Protein AF-A0A7C6RRV9-F1 (afdb_monomer_lite)

Secondary structure (DSSP, 8-state):
-PPPEETTEE-SHHHHHHHHHHHHHTTTTT--S-HHHHHHHHHHHH---TTHHHHHHHHHHHPPTT--HHHHHHHHHTS--GGGGSHHHHHHHTT-

Sequence (96 aa):
MTKKLWNNKELNEENLVDMIKECIKNNWRNSNLFRETEIACEIIACESYEGRDEDVEYILEKLDDGATLVDVENAISNGEWYFMETETWKKNIIKG

pLDDT: mean 88.39, std 9.64, range [43.53, 96.88]

Foldseek 3Di:
DDFADEPNHGDDLVVLLVVLVVCVVVVVVVPPADPLLNLLSCCLNPHDFPCSVVQRVQLSVQAGRHGDSVSSRVSVVPDDGRSCVDPSNCVVVVVD

Structure (mmCIF, N/CA/C/O backbone):
data_AF-A0A7C6RRV9-F1
#
_entry.id   AF-A0A7C6RRV9-F1
#
loop_
_atom_site.group_PDB
_atom_site.id
_atom_site.type_symbol
_atom_site.label_atom_id
_atom_site.label_alt_id
_atom_site.label_comp_id
_atom_site.label_asym_id
_atom_site.label_entity_id
_atom_site.label_seq_id
_atom_site.pdbx_PDB_ins_code
_atom_site.Cartn_x
_atom_site.Cartn_y
_atom_site.Cartn_z
_atom_site.occupancy
_atom_site.B_iso_or_equiv
_atom_site.auth_seq_id
_atom_site.auth_comp_id
_atom_site.auth_asym_id
_atom_site.auth_atom_id
_atom_site.pdbx_PDB_model_num
ATOM 1 N N . MET A 1 1 ? -24.456 2.842 4.409 1.00 53.41 1 MET A N 1
ATOM 2 C CA . MET A 1 1 ? -23.143 2.183 4.277 1.00 53.41 1 MET A CA 1
ATOM 3 C C . MET A 1 1 ? -22.466 2.252 5.628 1.00 53.41 1 MET A C 1
ATOM 5 O O . MET A 1 1 ? -22.461 3.324 6.224 1.00 53.41 1 MET A O 1
ATOM 9 N N . THR A 1 2 ? -22.000 1.122 6.149 1.00 64.31 2 THR A N 1
ATOM 10 C CA . THR A 1 2 ? -21.206 1.081 7.383 1.00 64.31 2 THR A CA 1
ATOM 11 C C . THR A 1 2 ? -19.824 1.642 7.067 1.00 64.31 2 THR A C 1
ATOM 13 O O . THR A 1 2 ? -19.251 1.285 6.040 1.00 64.31 2 THR A O 1
ATOM 16 N N . LYS A 1 3 ? -19.315 2.558 7.895 1.00 73.44 3 LYS A N 1
ATOM 17 C CA . LYS A 1 3 ? -17.957 3.088 7.735 1.00 73.44 3 LYS A CA 1
ATOM 18 C C . LYS A 1 3 ? -16.964 1.974 8.055 1.00 73.44 3 LYS A C 1
ATOM 20 O O . LYS A 1 3 ? -17.067 1.396 9.133 1.00 73.44 3 LYS A O 1
ATOM 25 N N . LYS A 1 4 ? -16.045 1.679 7.134 1.00 80.56 4 LYS A N 1
ATOM 26 C CA . LYS A 1 4 ? -14.927 0.761 7.384 1.00 80.56 4 LYS A CA 1
ATOM 27 C C . LYS A 1 4 ? -13.952 1.465 8.323 1.00 80.56 4 LYS A C 1
ATOM 29 O O . LYS A 1 4 ? -13.669 2.646 8.117 1.00 80.56 4 LYS A O 1
ATOM 34 N N . LEU A 1 5 ? -13.479 0.791 9.361 1.00 78.88 5 LEU A N 1
ATOM 35 C CA . LEU A 1 5 ? -12.533 1.340 10.319 1.00 78.88 5 LEU A CA 1
ATOM 36 C C . LEU A 1 5 ? -11.201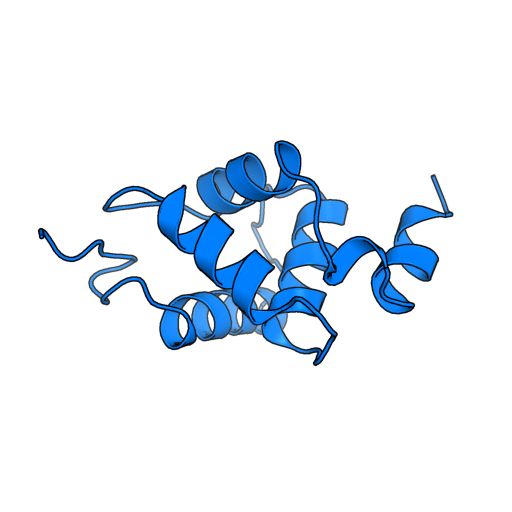 0.599 10.253 1.00 78.88 5 LEU A C 1
ATOM 38 O O . LEU A 1 5 ? -11.138 -0.620 10.118 1.00 78.88 5 LEU A O 1
ATOM 42 N N . TRP A 1 6 ? -10.131 1.356 10.447 1.00 72.88 6 TRP A N 1
ATOM 43 C CA . TRP A 1 6 ? -8.796 0.858 10.719 1.00 72.88 6 TRP A CA 1
ATOM 44 C C . TRP A 1 6 ? -8.270 1.503 11.996 1.00 72.88 6 TRP A C 1
ATOM 46 O O . TRP A 1 6 ? -8.212 2.727 12.098 1.00 72.88 6 TRP A O 1
ATOM 56 N N . ASN A 1 7 ? -7.864 0.699 12.983 1.00 73.50 7 ASN A N 1
ATOM 57 C CA . ASN A 1 7 ? -7.335 1.194 14.263 1.00 73.50 7 ASN A CA 1
ATOM 58 C C . ASN A 1 7 ? -8.206 2.311 14.894 1.00 73.50 7 ASN A C 1
ATOM 60 O O . ASN A 1 7 ? -7.705 3.327 15.376 1.00 73.50 7 ASN A O 1
ATOM 64 N N . ASN A 1 8 ? -9.532 2.130 14.859 1.00 77.75 8 ASN A N 1
ATOM 65 C CA . ASN A 1 8 ? -10.551 3.086 15.322 1.00 77.75 8 ASN A CA 1
ATOM 66 C C . ASN A 1 8 ? -10.672 4.402 14.521 1.00 77.75 8 ASN A C 1
ATOM 68 O O . ASN A 1 8 ? -11.387 5.306 14.955 1.00 77.75 8 ASN A O 1
ATOM 72 N N . LYS A 1 9 ? -10.019 4.524 13.361 1.00 82.50 9 LYS A N 1
ATOM 73 C CA . LYS A 1 9 ? -10.189 5.635 12.412 1.00 82.50 9 LYS A CA 1
ATOM 74 C C . LYS A 1 9 ? -10.948 5.175 11.171 1.00 82.50 9 LYS A C 1
ATOM 76 O O . LYS A 1 9 ? -10.889 4.008 10.817 1.00 82.50 9 LYS A O 1
ATOM 81 N N . GLU A 1 10 ? -11.654 6.084 10.508 1.00 87.12 10 GLU A N 1
ATOM 82 C CA . GLU A 1 10 ? -12.352 5.790 9.250 1.00 87.12 10 GLU A CA 1
ATOM 83 C C . GLU A 1 10 ? -11.356 5.459 8.138 1.00 87.12 10 GLU A C 1
ATOM 85 O O . GLU A 1 10 ? -10.455 6.242 7.859 1.00 87.12 10 GLU A O 1
ATOM 90 N N . LEU A 1 11 ? -11.507 4.306 7.499 1.00 86.62 11 LEU A N 1
ATOM 91 C CA . LEU A 1 11 ? -10.657 3.904 6.393 1.00 86.62 11 LEU A CA 1
ATOM 92 C C . LEU A 1 11 ? -11.024 4.728 5.154 1.00 86.62 11 LEU A C 1
ATOM 94 O O . LEU A 1 11 ? -12.100 4.579 4.578 1.00 86.62 11 LEU A O 1
ATOM 98 N N . ASN A 1 12 ? -10.118 5.622 4.783 1.00 89.94 12 ASN A N 1
ATOM 99 C CA . ASN A 1 12 ? -10.181 6.489 3.615 1.00 89.94 12 ASN A CA 1
ATOM 100 C C . ASN A 1 12 ? -8.754 6.687 3.077 1.00 89.94 12 ASN A C 1
ATOM 102 O O . ASN A 1 12 ? -7.798 6.192 3.677 1.00 89.94 12 ASN A O 1
ATOM 106 N N . GLU A 1 13 ? -8.608 7.407 1.965 1.00 90.69 13 GLU A N 1
ATOM 107 C CA . GLU A 1 13 ? -7.295 7.664 1.363 1.00 90.69 13 GLU A CA 1
ATOM 108 C C . GLU A 1 13 ? -6.307 8.295 2.353 1.00 90.69 13 GLU A C 1
ATOM 110 O O . GLU A 1 13 ? -5.195 7.796 2.502 1.00 90.69 13 GLU A O 1
ATOM 115 N N . GLU A 1 14 ? -6.705 9.369 3.045 1.00 91.00 14 GLU A N 1
ATOM 116 C CA . GLU A 1 14 ? -5.829 10.092 3.975 1.00 91.00 14 GLU A CA 1
ATOM 117 C C . GLU A 1 14 ? -5.283 9.155 5.058 1.00 91.00 14 GLU A C 1
ATOM 119 O O . GLU A 1 14 ? -4.074 9.093 5.278 1.00 91.00 14 GLU A O 1
ATOM 124 N N . ASN A 1 15 ? -6.157 8.357 5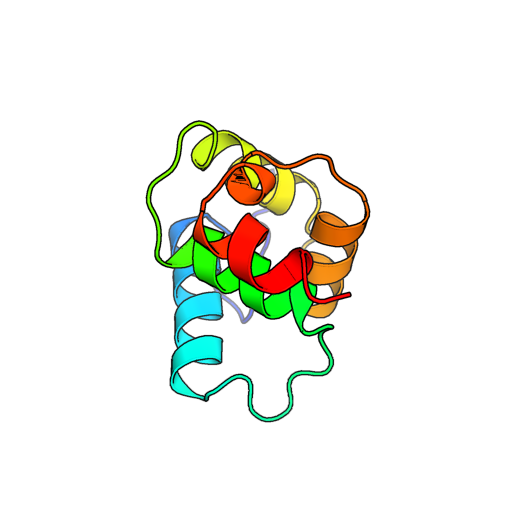.676 1.00 88.81 15 ASN A N 1
ATOM 125 C CA . ASN A 1 15 ? -5.759 7.413 6.712 1.00 88.81 15 ASN A CA 1
ATOM 126 C C . ASN A 1 15 ? -4.927 6.250 6.156 1.00 88.81 15 ASN A C 1
ATOM 128 O O . ASN A 1 15 ? -3.962 5.860 6.810 1.00 88.81 15 ASN A O 1
ATOM 132 N N . LEU A 1 16 ? -5.235 5.726 4.962 1.00 90.00 16 LEU A N 1
ATOM 133 C CA . LEU A 1 16 ? -4.415 4.701 4.303 1.00 90.00 16 LEU A CA 1
ATOM 134 C C . LEU A 1 16 ? -2.989 5.219 4.059 1.00 90.00 16 LEU A C 1
ATOM 136 O O . LEU A 1 16 ? -2.010 4.557 4.408 1.00 90.00 16 LEU A O 1
ATOM 140 N N . VAL A 1 17 ? -2.869 6.428 3.507 1.00 91.88 17 VAL A N 1
ATOM 141 C CA . VAL A 1 17 ? -1.584 7.081 3.234 1.00 91.88 17 VAL A CA 1
ATOM 142 C C . VAL A 1 17 ? -0.821 7.361 4.528 1.00 91.88 17 VAL A C 1
ATOM 144 O O . VAL A 1 17 ? 0.380 7.092 4.599 1.00 91.88 17 VAL A O 1
ATOM 147 N N . ASP A 1 18 ? -1.485 7.880 5.559 1.00 91.00 18 ASP A N 1
ATOM 148 C CA . ASP A 1 18 ? -0.857 8.165 6.850 1.00 91.00 18 ASP A CA 1
ATOM 149 C C . ASP A 1 18 ? -0.329 6.896 7.521 1.00 91.00 18 ASP A C 1
ATOM 151 O O . ASP A 1 18 ? 0.805 6.888 8.003 1.00 91.00 18 ASP A O 1
ATOM 155 N N . MET A 1 19 ? -1.095 5.805 7.486 1.00 87.44 19 MET A N 1
ATOM 156 C CA . MET A 1 19 ? -0.661 4.505 7.998 1.00 87.44 19 MET A CA 1
ATOM 157 C C . MET A 1 19 ? 0.592 4.003 7.287 1.00 87.44 19 MET A C 1
ATOM 159 O O . MET A 1 19 ? 1.563 3.619 7.941 1.00 87.44 19 MET A O 1
ATOM 163 N N . ILE A 1 20 ? 0.601 4.041 5.952 1.00 91.44 20 ILE A N 1
ATOM 164 C CA . ILE A 1 20 ? 1.774 3.644 5.170 1.00 91.44 20 ILE A CA 1
ATOM 165 C C . ILE A 1 20 ? 2.972 4.530 5.541 1.00 91.44 20 ILE A C 1
ATOM 167 O O . ILE A 1 20 ? 4.069 4.026 5.781 1.00 91.44 20 ILE A O 1
ATOM 171 N N . LYS A 1 21 ? 2.777 5.846 5.683 1.00 92.38 21 LYS A N 1
ATOM 172 C CA . LYS A 1 21 ? 3.836 6.771 6.119 1.00 92.38 21 LYS A CA 1
ATOM 173 C C . LYS A 1 21 ? 4.356 6.459 7.523 1.00 92.38 21 LYS A C 1
ATOM 175 O O . LYS A 1 21 ? 5.550 6.636 7.770 1.00 92.38 21 LYS A O 1
ATOM 180 N N . GLU A 1 22 ? 3.516 6.005 8.450 1.00 90.94 22 GLU A N 1
ATOM 181 C CA . GLU A 1 22 ? 3.961 5.530 9.766 1.00 90.94 22 GLU A CA 1
ATOM 182 C C . GLU A 1 22 ? 4.809 4.254 9.661 1.00 90.94 22 GLU A C 1
ATOM 184 O O . GLU A 1 22 ? 5.839 4.152 10.337 1.00 90.94 22 GLU A O 1
ATOM 189 N N . CYS A 1 23 ? 4.444 3.315 8.783 1.00 91.25 23 CYS A N 1
ATOM 190 C CA . CYS A 1 23 ? 5.250 2.126 8.494 1.00 91.25 23 CYS A CA 1
ATOM 191 C C . CYS A 1 23 ? 6.621 2.501 7.912 1.00 91.25 23 CYS A C 1
ATOM 193 O O . CYS A 1 23 ? 7.645 2.036 8.418 1.00 91.25 23 CYS A O 1
ATOM 195 N N . ILE A 1 24 ? 6.657 3.418 6.939 1.00 91.94 24 ILE A N 1
ATOM 196 C CA . ILE A 1 24 ? 7.893 3.935 6.327 1.00 91.94 24 ILE A CA 1
ATOM 197 C C . ILE A 1 24 ? 8.787 4.611 7.372 1.00 91.94 24 ILE A C 1
ATOM 199 O O . ILE A 1 24 ? 9.981 4.325 7.443 1.00 91.94 24 ILE A O 1
ATOM 203 N N . LYS A 1 25 ? 8.229 5.474 8.234 1.00 93.19 25 LYS A N 1
ATOM 204 C CA . LYS A 1 25 ? 8.986 6.143 9.314 1.00 93.19 25 LYS A CA 1
ATOM 205 C C . LYS A 1 25 ? 9.629 5.152 10.281 1.00 93.19 25 LYS A C 1
ATOM 207 O O . LYS A 1 25 ? 10.708 5.420 10.804 1.00 93.19 25 LYS A O 1
ATOM 212 N N . ASN A 1 26 ? 8.976 4.015 10.511 1.00 92.44 26 ASN A N 1
ATOM 213 C CA . ASN A 1 26 ? 9.505 2.926 11.327 1.00 92.44 26 ASN A CA 1
ATOM 214 C C . ASN A 1 26 ? 10.358 1.932 10.523 1.00 92.44 26 ASN A C 1
ATOM 216 O O . ASN A 1 26 ? 10.724 0.887 11.059 1.00 92.44 26 ASN A O 1
ATOM 220 N N . ASN A 1 27 ? 10.687 2.248 9.267 1.00 89.62 27 ASN A N 1
ATOM 221 C CA . ASN A 1 27 ? 11.457 1.412 8.350 1.00 89.62 27 ASN A CA 1
ATOM 222 C C . ASN A 1 27 ? 10.890 -0.012 8.243 1.00 89.62 27 ASN A C 1
ATOM 224 O O . ASN A 1 27 ? 11.638 -0.986 8.341 1.00 89.62 27 ASN A O 1
ATOM 228 N N . TRP A 1 28 ? 9.558 -0.111 8.167 1.00 91.31 28 TRP A N 1
ATOM 229 C CA . TRP A 1 28 ? 8.810 -1.368 8.108 1.00 91.31 28 TRP A CA 1
ATOM 230 C C . TRP A 1 28 ? 9.183 -2.362 9.221 1.00 91.31 28 TRP A C 1
ATOM 232 O O . TRP A 1 28 ? 9.091 -3.578 9.075 1.00 91.31 28 TRP A O 1
ATOM 242 N N . ARG A 1 29 ? 9.622 -1.866 10.384 1.00 85.94 29 ARG A N 1
ATOM 243 C CA . ARG A 1 29 ? 10.045 -2.725 11.490 1.00 85.94 29 ARG A CA 1
ATOM 244 C C . ARG A 1 29 ? 8.876 -3.585 11.977 1.00 85.94 29 ARG A C 1
ATOM 246 O O . ARG A 1 29 ? 7.855 -3.057 12.407 1.00 85.94 29 ARG A O 1
ATOM 253 N N . ASN A 1 30 ? 9.081 -4.903 11.985 1.00 79.88 30 ASN A N 1
ATOM 254 C CA . ASN A 1 30 ? 8.063 -5.926 12.274 1.00 79.88 30 ASN A CA 1
ATOM 255 C C . ASN A 1 30 ? 6.953 -6.045 11.209 1.00 79.88 30 ASN A C 1
ATOM 257 O O . ASN A 1 30 ? 5.911 -6.637 11.486 1.00 79.88 30 ASN A O 1
ATOM 261 N N . SER A 1 31 ? 7.170 -5.497 10.012 1.00 81.69 31 SER A N 1
ATOM 262 C CA . SER A 1 31 ? 6.394 -5.843 8.824 1.00 81.69 31 SER A CA 1
ATOM 263 C C . SER A 1 31 ? 6.660 -7.302 8.460 1.00 81.69 31 SER A C 1
ATOM 265 O O . SER A 1 31 ? 7.808 -7.745 8.459 1.00 81.69 31 SER A O 1
ATOM 267 N N . ASN A 1 32 ? 5.593 -8.038 8.162 1.00 85.88 32 ASN A N 1
ATOM 268 C CA . ASN A 1 32 ? 5.672 -9.362 7.544 1.00 85.88 32 ASN A CA 1
ATOM 269 C C . ASN A 1 32 ? 5.332 -9.299 6.048 1.00 85.88 32 ASN A C 1
ATOM 271 O O . ASN A 1 32 ? 5.090 -10.343 5.451 1.00 85.88 32 ASN A O 1
ATOM 275 N N . LEU A 1 33 ? 5.258 -8.092 5.475 1.00 90.44 33 LEU A N 1
ATOM 276 C CA . LEU A 1 33 ? 4.941 -7.907 4.067 1.00 90.44 33 LEU A CA 1
ATOM 277 C C . LEU A 1 33 ? 6.128 -8.307 3.189 1.00 90.44 33 LEU A C 1
ATOM 279 O O . LEU A 1 33 ? 7.291 -8.201 3.593 1.00 90.44 33 LEU A O 1
ATOM 283 N N . PHE A 1 34 ? 5.835 -8.724 1.965 1.00 91.81 34 PHE A N 1
ATOM 284 C CA . PHE A 1 34 ? 6.831 -8.853 0.916 1.00 91.81 34 PHE A CA 1
ATOM 285 C C . PHE A 1 34 ? 7.433 -7.492 0.584 1.00 91.81 34 PHE A C 1
ATOM 287 O O . PHE A 1 34 ? 6.778 -6.447 0.655 1.00 91.81 34 PHE A O 1
ATOM 294 N N . ARG A 1 35 ? 8.705 -7.503 0.177 1.00 91.38 35 ARG A N 1
ATOM 295 C CA . ARG A 1 35 ? 9.428 -6.269 -0.131 1.00 91.38 35 ARG A CA 1
ATOM 296 C C . ARG A 1 35 ? 8.760 -5.508 -1.277 1.00 91.38 35 ARG A C 1
ATOM 298 O O . ARG A 1 35 ? 8.712 -4.282 -1.246 1.00 91.38 35 ARG A O 1
ATOM 305 N N . GLU A 1 36 ? 8.228 -6.225 -2.259 1.00 92.31 36 GLU A N 1
ATOM 306 C CA . GLU A 1 36 ? 7.443 -5.676 -3.361 1.00 92.31 36 GLU A CA 1
ATOM 307 C C . GLU A 1 36 ? 6.210 -4.919 -2.857 1.00 92.31 36 GLU A C 1
ATOM 309 O O . GLU A 1 36 ? 5.950 -3.809 -3.313 1.00 92.31 36 GLU A O 1
ATOM 314 N N . THR A 1 37 ? 5.500 -5.458 -1.865 1.00 93.50 37 THR A N 1
ATOM 315 C CA . THR A 1 37 ? 4.347 -4.793 -1.249 1.00 93.50 37 THR A CA 1
ATOM 316 C C . THR A 1 37 ? 4.751 -3.507 -0.536 1.00 93.50 37 THR A C 1
ATOM 318 O O . THR A 1 37 ? 4.075 -2.488 -0.673 1.00 93.50 37 THR A O 1
ATOM 321 N N . GLU A 1 38 ? 5.866 -3.521 0.199 1.00 94.31 38 GLU A N 1
ATOM 322 C CA . GLU A 1 38 ? 6.397 -2.318 0.853 1.00 94.31 38 GLU A CA 1
ATOM 323 C C . GLU A 1 38 ? 6.713 -1.224 -0.172 1.00 94.31 38 GLU A C 1
ATOM 325 O O . GLU A 1 38 ? 6.333 -0.070 0.018 1.00 94.31 38 GLU A O 1
ATOM 330 N N . ILE A 1 39 ? 7.345 -1.594 -1.291 1.00 94.75 39 ILE A N 1
ATOM 331 C CA . ILE A 1 39 ? 7.653 -0.674 -2.393 1.00 94.75 39 ILE A CA 1
ATOM 332 C C . ILE A 1 39 ? 6.368 -0.134 -3.031 1.00 94.75 39 ILE A C 1
ATOM 334 O O . ILE A 1 39 ? 6.270 1.070 -3.261 1.00 94.75 39 ILE A O 1
ATOM 338 N N . ALA A 1 40 ? 5.376 -0.988 -3.299 1.00 95.31 40 ALA A N 1
ATOM 339 C CA . ALA A 1 40 ? 4.084 -0.556 -3.833 1.00 95.31 40 ALA A CA 1
ATOM 340 C C . ALA A 1 40 ? 3.423 0.473 -2.904 1.00 95.31 40 ALA A C 1
ATOM 342 O O . ALA A 1 40 ? 3.030 1.552 -3.344 1.00 95.31 40 ALA A O 1
ATOM 343 N N . CYS A 1 41 ? 3.382 0.185 -1.600 1.00 94.88 41 CYS A N 1
ATOM 344 C CA . CYS A 1 41 ? 2.843 1.097 -0.596 1.00 94.88 41 CYS A CA 1
ATOM 345 C C . CYS A 1 41 ? 3.615 2.425 -0.563 1.00 94.88 41 CYS A C 1
ATOM 347 O O . CYS A 1 41 ? 3.002 3.492 -0.532 1.00 94.88 41 CYS A O 1
ATOM 349 N N . GL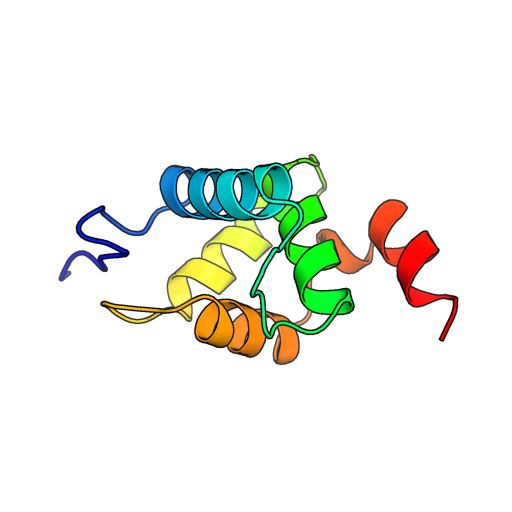U A 1 42 ? 4.950 2.380 -0.604 1.00 95.38 42 GLU A N 1
ATOM 350 C CA . GLU A 1 42 ? 5.801 3.572 -0.668 1.00 95.38 42 GLU A CA 1
ATOM 351 C C . GLU A 1 42 ? 5.451 4.461 -1.866 1.00 95.38 42 GLU A C 1
ATOM 353 O O . GLU A 1 42 ? 5.280 5.669 -1.687 1.00 95.38 42 GLU A O 1
ATOM 358 N N . ILE A 1 43 ? 5.268 3.875 -3.052 1.00 96.69 43 ILE A N 1
ATOM 359 C CA . ILE A 1 43 ? 4.884 4.604 -4.268 1.00 96.69 43 ILE A CA 1
ATOM 360 C C . ILE A 1 43 ? 3.487 5.214 -4.108 1.00 96.69 43 ILE A C 1
ATOM 362 O O . ILE A 1 43 ? 3.321 6.417 -4.303 1.00 96.69 43 ILE A O 1
ATOM 366 N N . ILE A 1 44 ? 2.495 4.427 -3.677 1.00 94.94 44 ILE A N 1
ATOM 367 C CA . ILE A 1 44 ? 1.109 4.883 -3.461 1.00 94.94 44 ILE A CA 1
ATOM 368 C C . ILE A 1 44 ? 1.051 6.075 -2.488 1.00 94.94 44 ILE A C 1
ATOM 370 O O . ILE A 1 44 ? 0.309 7.039 -2.707 1.00 94.94 44 ILE A O 1
ATOM 374 N N . ALA A 1 45 ? 1.836 6.024 -1.410 1.00 94.75 45 ALA A N 1
ATOM 375 C CA . ALA A 1 45 ? 1.782 7.010 -0.337 1.00 94.75 45 ALA A CA 1
ATOM 376 C C . ALA A 1 45 ? 2.654 8.255 -0.565 1.00 94.75 45 ALA A C 1
ATOM 378 O O . ALA A 1 45 ? 2.373 9.304 0.031 1.00 94.75 45 ALA A O 1
ATOM 379 N N . CYS A 1 46 ? 3.726 8.149 -1.357 1.00 94.19 46 CYS A N 1
ATOM 380 C CA . CYS A 1 46 ? 4.743 9.200 -1.473 1.00 94.19 46 CYS A CA 1
ATOM 381 C C . CYS A 1 46 ? 4.899 9.786 -2.877 1.00 94.19 46 CYS A C 1
ATOM 383 O O . CYS A 1 46 ? 5.451 10.881 -2.996 1.00 94.19 46 CYS A O 1
ATOM 385 N N . GLU A 1 47 ? 4.444 9.101 -3.923 1.00 94.88 47 GLU A N 1
ATOM 386 C CA . GLU A 1 47 ? 4.599 9.552 -5.303 1.00 94.88 47 GLU A CA 1
ATOM 387 C C . GLU A 1 47 ? 3.272 10.023 -5.900 1.00 94.88 47 GLU A C 1
ATOM 389 O O . GLU A 1 47 ? 2.182 9.649 -5.470 1.00 94.88 47 GLU A O 1
ATOM 394 N N . SER A 1 48 ? 3.376 10.872 -6.918 1.00 94.19 48 SER A N 1
ATOM 395 C CA . SER A 1 48 ? 2.259 11.220 -7.792 1.00 94.19 48 SER A CA 1
ATOM 396 C C . SER A 1 48 ? 2.477 10.533 -9.133 1.00 94.19 48 SER A C 1
ATOM 398 O O . SER A 1 48 ? 3.542 10.683 -9.731 1.00 94.19 48 SER A O 1
ATOM 400 N N . TYR A 1 49 ? 1.477 9.796 -9.602 1.00 96.06 49 TYR A N 1
ATOM 401 C CA . TYR A 1 49 ? 1.502 9.079 -10.872 1.00 96.06 49 TYR A CA 1
ATOM 402 C C . TYR A 1 49 ? 0.095 9.042 -11.479 1.00 96.06 49 TYR A C 1
ATOM 404 O O . TYR A 1 49 ? -0.902 9.221 -10.777 1.00 96.06 49 TYR A O 1
ATOM 412 N N . GLU A 1 50 ? 0.024 8.873 -12.798 1.00 96.56 50 GLU A N 1
ATOM 413 C CA . GLU A 1 50 ? -1.242 8.690 -13.512 1.00 96.56 50 GLU A CA 1
ATOM 414 C C . GLU A 1 50 ? -1.888 7.378 -13.060 1.00 96.56 50 GLU A C 1
ATOM 416 O O . GLU A 1 50 ? -1.208 6.357 -13.070 1.00 96.56 50 GLU A O 1
ATOM 421 N N . GLY A 1 51 ? -3.159 7.408 -12.648 1.00 95.94 51 GLY A N 1
ATOM 422 C CA . GLY A 1 51 ? -3.868 6.222 -12.157 1.00 95.94 51 GLY A CA 1
ATOM 423 C C . GLY A 1 51 ? -3.796 5.984 -10.640 1.00 95.94 51 GLY A C 1
ATOM 424 O O . GLY A 1 51 ? -4.257 4.958 -10.146 1.00 95.94 51 GLY A O 1
ATOM 425 N N . ARG A 1 52 ? -3.179 6.901 -9.878 1.00 95.62 52 ARG A N 1
ATOM 426 C CA . ARG A 1 52 ? -3.032 6.758 -8.419 1.00 95.62 52 ARG A CA 1
ATOM 427 C C . ARG A 1 52 ? -4.368 6.705 -7.687 1.00 95.62 52 ARG A C 1
ATOM 429 O O . ARG A 1 52 ? -4.509 5.926 -6.747 1.00 95.62 52 ARG A O 1
ATOM 436 N N . ASP A 1 53 ? -5.303 7.569 -8.061 1.00 95.38 53 ASP A N 1
ATOM 437 C CA . ASP A 1 53 ? -6.585 7.661 -7.363 1.00 95.38 53 ASP A CA 1
ATOM 438 C C . ASP A 1 53 ? -7.399 6.379 -7.603 1.00 95.38 53 ASP A C 1
ATOM 440 O O . ASP A 1 53 ? -8.016 5.864 -6.673 1.00 95.38 53 ASP A O 1
ATOM 444 N N . GLU A 1 54 ? -7.294 5.797 -8.801 1.00 95.56 54 GLU A N 1
ATOM 445 C CA . GLU A 1 54 ? -7.857 4.497 -9.165 1.00 95.56 54 GLU A CA 1
ATOM 446 C C . GLU A 1 54 ? -7.228 3.341 -8.370 1.00 95.56 54 GLU A C 1
ATOM 448 O O . GLU A 1 54 ? -7.955 2.505 -7.827 1.00 95.56 54 GLU A O 1
ATOM 453 N N . ASP A 1 55 ? -5.894 3.304 -8.242 1.00 96.06 55 ASP A N 1
ATOM 454 C CA . ASP A 1 55 ? -5.192 2.307 -7.417 1.00 96.06 55 ASP A CA 1
ATOM 455 C C . ASP A 1 55 ? -5.658 2.392 -5.946 1.00 96.06 55 ASP A C 1
ATOM 457 O O . ASP A 1 55 ? -5.963 1.376 -5.312 1.00 96.06 55 ASP A O 1
ATOM 461 N N . VAL A 1 56 ? -5.755 3.607 -5.394 1.00 94.12 56 VAL A N 1
ATOM 462 C CA . VAL A 1 56 ? -6.219 3.845 -4.017 1.00 94.12 56 VAL A CA 1
ATOM 463 C C . VAL A 1 56 ? -7.679 3.435 -3.840 1.00 94.12 56 VAL A C 1
ATOM 465 O O . VAL A 1 56 ? -8.000 2.748 -2.866 1.00 94.12 56 VAL A O 1
ATOM 468 N N . GLU A 1 57 ? -8.564 3.838 -4.753 1.00 93.38 57 GLU A N 1
ATOM 469 C CA . GLU A 1 57 ? -9.986 3.494 -4.709 1.00 93.38 57 GLU A CA 1
ATOM 470 C C . GLU A 1 57 ? -10.168 1.976 -4.716 1.00 93.38 57 GLU A C 1
ATOM 472 O O . GLU A 1 57 ? -10.838 1.436 -3.833 1.00 93.38 57 GLU A O 1
ATOM 477 N N . TYR A 1 58 ? -9.482 1.272 -5.619 1.00 93.06 58 TYR A N 1
ATOM 478 C CA . TYR A 1 58 ? -9.557 -0.183 -5.700 1.00 93.06 58 TYR A CA 1
ATOM 479 C C . TYR A 1 58 ? -9.068 -0.862 -4.413 1.00 93.06 58 TYR A C 1
ATOM 481 O O . TYR A 1 58 ? -9.707 -1.799 -3.926 1.00 93.06 58 TYR A O 1
ATOM 489 N N . ILE A 1 59 ? -7.974 -0.386 -3.803 1.00 92.50 59 ILE A N 1
ATOM 490 C CA . ILE A 1 59 ? -7.518 -0.899 -2.500 1.00 92.50 59 ILE A CA 1
ATOM 491 C C . ILE A 1 59 ? -8.618 -0.709 -1.451 1.00 92.50 59 ILE A C 1
ATOM 493 O O . ILE A 1 59 ? -9.009 -1.669 -0.788 1.00 92.50 59 ILE A O 1
ATOM 497 N N . LEU A 1 60 ? -9.166 0.499 -1.315 1.00 91.38 60 LEU A N 1
ATOM 498 C CA . LEU A 1 60 ? -10.205 0.802 -0.325 1.00 91.38 60 LEU A CA 1
ATOM 499 C C . LEU A 1 60 ? -11.490 -0.016 -0.539 1.00 91.38 60 LEU A C 1
ATOM 501 O O . LEU A 1 60 ? -12.159 -0.390 0.433 1.00 91.38 60 LEU A O 1
ATOM 505 N N . GLU A 1 61 ? -11.841 -0.328 -1.786 1.00 90.75 61 GLU A N 1
ATOM 506 C CA . GLU A 1 61 ? -12.960 -1.212 -2.107 1.00 90.75 61 GLU A CA 1
ATOM 507 C C . GLU A 1 61 ? -12.729 -2.639 -1.600 1.00 90.75 61 GLU A C 1
ATOM 509 O O . GLU A 1 61 ? -13.654 -3.233 -1.037 1.00 90.75 61 GLU A O 1
ATOM 514 N N . LYS A 1 62 ? -11.505 -3.165 -1.740 1.00 90.19 62 LYS A N 1
ATOM 515 C CA . LYS A 1 62 ? -11.135 -4.538 -1.354 1.00 90.19 62 LYS A CA 1
ATOM 516 C C . LYS A 1 62 ? -10.962 -4.758 0.143 1.00 90.19 62 LYS A C 1
ATOM 518 O O . LYS A 1 62 ? -11.080 -5.895 0.586 1.00 90.19 62 LYS A O 1
ATOM 523 N N . LEU A 1 63 ? -10.671 -3.713 0.910 1.00 89.44 63 LEU A N 1
ATOM 524 C CA . LEU A 1 63 ? -10.469 -3.835 2.353 1.00 89.44 63 LEU A CA 1
ATOM 525 C C . LEU A 1 63 ? -11.805 -3.942 3.092 1.00 89.44 63 LEU A C 1
ATOM 527 O O . LEU A 1 63 ? -12.736 -3.202 2.792 1.00 89.44 63 LEU A O 1
ATOM 531 N N . ASP A 1 64 ? -11.897 -4.815 4.088 1.00 85.94 64 ASP A N 1
ATOM 532 C CA . ASP A 1 64 ? -13.061 -4.913 4.975 1.00 85.94 64 ASP A CA 1
ATOM 533 C C . ASP A 1 64 ? -12.885 -4.076 6.257 1.00 85.94 64 ASP A C 1
ATOM 535 O O . ASP A 1 64 ? -11.834 -3.483 6.514 1.00 85.94 64 ASP A O 1
ATOM 539 N N . ASP A 1 65 ? -13.942 -3.989 7.070 1.00 83.12 65 ASP A N 1
ATOM 540 C CA . ASP A 1 65 ? -13.857 -3.370 8.396 1.00 83.12 65 ASP A CA 1
ATOM 541 C C . ASP A 1 65 ? -12.877 -4.145 9.293 1.00 83.12 65 ASP A C 1
ATOM 543 O O . ASP A 1 65 ? -12.953 -5.370 9.395 1.00 83.12 65 ASP A O 1
ATOM 547 N N . GLY A 1 66 ? -11.950 -3.437 9.943 1.00 80.00 66 GLY A N 1
ATOM 548 C CA . GLY A 1 66 ? -10.884 -4.060 10.728 1.00 80.00 66 GLY A CA 1
ATOM 549 C C . GLY A 1 66 ? -9.743 -4.657 9.899 1.00 80.00 66 GLY A C 1
ATOM 550 O O . GLY A 1 66 ? -9.017 -5.502 10.423 1.00 80.00 66 GLY A O 1
ATOM 551 N N . ALA A 1 67 ? -9.578 -4.232 8.641 1.00 84.12 67 ALA A N 1
ATOM 552 C CA . ALA A 1 67 ? -8.471 -4.646 7.784 1.00 84.12 67 ALA A CA 1
ATOM 553 C C . ALA A 1 67 ? -7.087 -4.477 8.447 1.00 84.12 67 ALA A C 1
ATOM 555 O O . ALA A 1 67 ? -6.887 -3.687 9.373 1.00 84.12 67 ALA A O 1
ATOM 556 N N . THR A 1 68 ? -6.120 -5.237 7.941 1.00 85.19 68 THR A N 1
ATOM 557 C CA . THR A 1 68 ? -4.717 -5.276 8.364 1.00 85.19 68 THR A CA 1
ATOM 558 C C . THR A 1 68 ? -3.776 -5.024 7.184 1.00 85.19 68 THR A C 1
ATOM 560 O O . THR A 1 68 ? -4.195 -4.978 6.029 1.00 85.19 68 THR A O 1
ATOM 563 N N . LEU A 1 69 ? -2.471 -4.847 7.445 1.00 85.19 69 LEU A N 1
ATOM 564 C CA . LEU A 1 69 ? -1.498 -4.602 6.365 1.00 85.19 69 LEU A CA 1
ATOM 565 C C . LEU A 1 69 ? -1.375 -5.820 5.441 1.00 85.19 69 LEU A C 1
ATOM 567 O O . LEU A 1 69 ? -1.073 -5.674 4.263 1.00 85.19 69 LEU A O 1
ATOM 571 N N . VAL A 1 70 ? -1.664 -7.010 5.968 1.00 87.44 70 VAL A N 1
ATOM 572 C CA . VAL A 1 70 ? -1.734 -8.250 5.190 1.00 87.44 70 VAL A CA 1
ATOM 573 C C . VAL A 1 70 ? -2.921 -8.220 4.224 1.00 87.44 70 VAL A C 1
ATOM 575 O O . VAL A 1 70 ? -2.823 -8.730 3.116 1.00 87.44 70 VAL A O 1
ATOM 578 N N . ASP A 1 71 ? -4.030 -7.576 4.587 1.00 89.75 71 ASP A N 1
ATOM 579 C CA . ASP A 1 71 ? -5.163 -7.406 3.671 1.00 89.75 71 ASP A CA 1
ATOM 580 C C . ASP A 1 71 ? -4.829 -6.425 2.541 1.00 89.75 71 ASP A C 1
ATOM 582 O O . ASP A 1 71 ? -5.230 -6.645 1.400 1.00 89.75 71 ASP A O 1
ATOM 586 N N . VAL A 1 72 ? -4.025 -5.395 2.829 1.00 89.38 72 VAL A N 1
ATOM 587 C CA . VAL A 1 72 ? -3.466 -4.499 1.801 1.00 89.38 72 VAL A CA 1
ATOM 588 C C . VAL A 1 72 ? -2.541 -5.271 0.859 1.00 89.38 72 VAL A C 1
ATOM 590 O O . VAL A 1 72 ? -2.664 -5.141 -0.355 1.00 89.38 72 VAL A O 1
ATOM 593 N N . GLU A 1 73 ? -1.666 -6.127 1.389 1.00 92.75 73 GLU A N 1
ATOM 594 C CA . GLU A 1 73 ? -0.827 -7.015 0.575 1.00 92.75 73 GLU A CA 1
ATOM 595 C C . GLU A 1 73 ? -1.644 -7.955 -0.304 1.00 92.75 73 GLU A C 1
ATOM 597 O O . GLU A 1 73 ? -1.349 -8.113 -1.489 1.00 92.75 73 GLU A O 1
ATOM 602 N N . ASN A 1 74 ? -2.691 -8.556 0.257 1.00 91.75 74 ASN A N 1
ATOM 603 C CA . ASN A 1 74 ? -3.592 -9.425 -0.486 1.00 91.75 74 ASN A CA 1
ATOM 604 C C . ASN A 1 74 ? -4.316 -8.654 -1.591 1.00 91.75 74 ASN A C 1
ATOM 606 O O . ASN A 1 74 ? -4.475 -9.188 -2.688 1.00 91.75 74 ASN A O 1
ATOM 610 N N . ALA A 1 75 ? -4.737 -7.413 -1.334 1.00 92.12 75 ALA A N 1
ATOM 611 C CA . ALA A 1 75 ? -5.319 -6.561 -2.359 1.00 92.12 75 ALA A CA 1
ATOM 612 C C . ALA A 1 75 ? -4.299 -6.329 -3.480 1.00 92.12 75 ALA A C 1
ATOM 614 O O . ALA A 1 75 ? -4.572 -6.729 -4.610 1.00 92.12 75 ALA A O 1
ATOM 615 N N . ILE A 1 76 ? -3.112 -5.808 -3.142 1.00 92.69 76 ILE A N 1
ATOM 616 C CA . ILE A 1 76 ? -2.010 -5.498 -4.069 1.00 92.69 76 ILE A CA 1
ATOM 617 C C . ILE A 1 76 ? -1.586 -6.724 -4.893 1.00 92.69 76 ILE A C 1
ATOM 619 O O . ILE A 1 76 ? -1.403 -6.640 -6.103 1.00 92.69 76 ILE A O 1
ATOM 623 N N . SER A 1 77 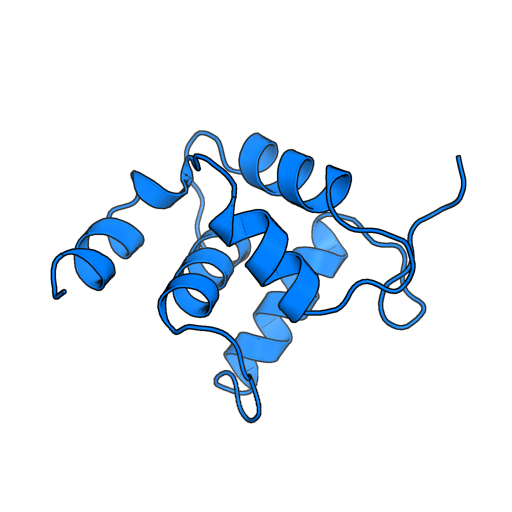? -1.498 -7.902 -4.287 1.00 89.31 77 SER A N 1
ATOM 624 C CA . SER A 1 77 ? -1.037 -9.114 -4.978 1.00 89.31 77 SER A CA 1
ATOM 625 C C . SER A 1 77 ? -2.011 -9.647 -6.038 1.00 89.31 77 SER A C 1
ATOM 627 O O . SER A 1 77 ? -1.622 -10.480 -6.852 1.00 89.31 77 SER A O 1
ATOM 629 N N . ASN A 1 78 ? -3.274 -9.207 -6.033 1.00 85.25 78 ASN A N 1
ATOM 630 C CA . ASN A 1 78 ? -4.330 -9.725 -6.913 1.00 85.25 78 ASN A CA 1
ATOM 631 C C . ASN A 1 78 ? -4.848 -8.696 -7.937 1.00 85.25 78 ASN A C 1
ATOM 633 O O . ASN A 1 78 ? -5.898 -8.923 -8.543 1.00 85.25 78 ASN A O 1
ATOM 637 N N . GLY A 1 79 ? -4.162 -7.564 -8.105 1.00 82.31 79 GLY A N 1
ATOM 638 C CA . GLY A 1 79 ? -4.555 -6.502 -9.035 1.00 82.31 79 GLY A CA 1
ATOM 639 C C . GLY A 1 79 ? -3.537 -6.248 -10.145 1.00 82.31 79 GLY A C 1
ATOM 640 O O . GLY A 1 79 ? -2.392 -6.694 -10.083 1.00 82.31 79 GLY A O 1
ATOM 641 N N . GLU A 1 80 ? -3.982 -5.506 -11.154 1.00 90.31 80 GLU A N 1
ATOM 642 C CA . GLU A 1 80 ? -3.115 -4.802 -12.098 1.00 90.31 80 GLU A CA 1
ATOM 643 C C . GLU A 1 80 ? -3.112 -3.332 -11.687 1.00 90.31 80 GLU A C 1
ATOM 645 O O . GLU A 1 80 ? -4.181 -2.784 -11.416 1.00 90.31 80 GLU A O 1
ATOM 650 N N . TRP A 1 81 ? -1.932 -2.715 -11.614 1.00 95.81 81 TRP A N 1
ATOM 651 C CA . TRP A 1 81 ? -1.787 -1.418 -10.954 1.00 95.81 81 TRP A CA 1
ATOM 652 C C . TRP A 1 81 ? -1.055 -0.405 -11.799 1.00 95.81 81 TRP A C 1
ATOM 654 O O . TRP A 1 81 ? -0.058 -0.717 -12.457 1.00 95.81 81 TRP A O 1
ATOM 664 N N . TYR A 1 82 ? -1.483 0.842 -11.682 1.00 96.88 82 TYR A N 1
ATOM 665 C CA . TYR A 1 82 ? -0.825 1.956 -12.339 1.00 96.88 82 TYR A CA 1
ATOM 666 C C . TYR A 1 82 ? 0.544 2.263 -11.729 1.00 96.88 82 TYR A C 1
ATOM 668 O O . TYR A 1 82 ? 1.473 2.620 -12.460 1.00 96.88 82 TYR A O 1
ATOM 676 N N . PHE A 1 83 ? 0.738 2.032 -10.423 1.00 95.62 83 PHE A N 1
ATOM 677 C CA . PHE A 1 83 ? 2.055 2.203 -9.801 1.00 95.62 83 PHE A CA 1
ATOM 678 C C . PHE A 1 83 ? 3.139 1.325 -10.450 1.00 95.62 83 PHE A C 1
ATOM 680 O O . PHE A 1 83 ? 4.324 1.660 -10.363 1.00 95.62 83 PHE A O 1
ATOM 687 N N . MET A 1 84 ? 2.771 0.226 -11.126 1.00 95.06 84 MET A N 1
ATOM 688 C CA . MET A 1 84 ? 3.728 -0.656 -11.804 1.00 95.06 84 MET A CA 1
ATOM 689 C C . MET A 1 84 ? 4.423 0.025 -12.989 1.00 95.06 84 MET A C 1
ATOM 691 O O . MET A 1 84 ? 5.532 -0.353 -13.377 1.00 95.06 84 MET A O 1
ATOM 695 N N . GLU A 1 85 ? 3.813 1.075 -13.536 1.00 95.62 85 GLU A N 1
ATOM 696 C CA . GLU A 1 85 ? 4.395 1.864 -14.614 1.00 95.62 85 GLU A CA 1
ATOM 697 C C . GLU A 1 85 ? 5.377 2.935 -14.123 1.00 95.62 85 GLU A C 1
ATOM 699 O O . GLU A 1 85 ? 6.093 3.528 -14.937 1.00 95.62 85 GLU A O 1
ATOM 704 N N . THR A 1 86 ? 5.484 3.146 -12.809 1.00 95.62 86 THR A N 1
ATOM 705 C CA . THR A 1 86 ? 6.413 4.122 -12.231 1.00 95.62 86 THR A CA 1
ATOM 706 C C . THR A 1 86 ? 7.871 3.687 -12.366 1.00 95.62 86 THR A C 1
ATOM 708 O O . THR A 1 86 ? 8.229 2.505 -12.332 1.00 95.62 86 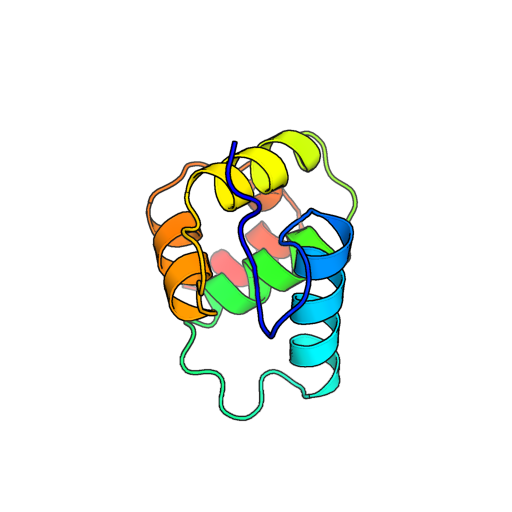THR A O 1
ATOM 711 N N . GLU A 1 87 ? 8.758 4.676 -12.463 1.00 94.75 87 GLU A N 1
ATOM 712 C CA . GLU A 1 87 ? 10.202 4.441 -12.511 1.00 94.75 87 GLU A CA 1
ATOM 713 C C . GLU A 1 87 ? 10.724 3.771 -11.235 1.00 94.75 87 GLU A C 1
ATOM 715 O O . GLU A 1 87 ? 11.650 2.958 -11.297 1.00 94.75 87 GLU A O 1
ATOM 720 N N . THR A 1 88 ? 10.149 4.102 -10.075 1.00 94.69 88 THR A N 1
ATOM 721 C CA . THR A 1 88 ? 10.516 3.499 -8.789 1.00 94.69 88 THR A CA 1
ATOM 722 C C . THR A 1 88 ? 10.179 2.016 -8.772 1.00 94.69 88 THR A C 1
ATOM 724 O O . THR A 1 88 ? 11.048 1.212 -8.420 1.00 94.69 88 THR A O 1
ATOM 727 N N . TRP A 1 89 ? 8.983 1.628 -9.223 1.00 94.88 89 TRP A N 1
ATOM 728 C CA . TRP A 1 89 ? 8.615 0.219 -9.342 1.00 94.88 89 TRP A CA 1
ATOM 729 C C . TRP A 1 89 ? 9.568 -0.525 -10.276 1.00 94.88 89 TRP A C 1
ATOM 731 O O . TRP A 1 89 ? 10.243 -1.472 -9.867 1.00 94.88 89 TRP A O 1
ATOM 741 N N . LYS A 1 90 ? 9.719 -0.028 -11.509 1.00 94.19 90 LYS A N 1
ATOM 742 C CA . LYS A 1 90 ? 10.578 -0.634 -12.537 1.00 94.19 90 LYS A CA 1
ATOM 743 C C . LYS A 1 90 ? 12.009 -0.845 -12.029 1.00 94.19 90 LYS A C 1
ATOM 745 O O . LYS A 1 90 ? 12.566 -1.928 -12.181 1.00 94.19 90 LYS A O 1
ATOM 750 N N . LYS A 1 91 ? 12.604 0.135 -11.345 1.00 93.81 91 LYS A N 1
ATOM 751 C CA . LYS A 1 91 ? 13.977 0.021 -10.809 1.00 93.81 91 LYS A CA 1
ATOM 752 C C . LYS A 1 91 ? 14.139 -1.033 -9.716 1.00 93.81 91 LYS A C 1
ATOM 754 O O . LYS A 1 91 ? 15.233 -1.590 -9.591 1.00 93.81 91 LYS A O 1
ATOM 759 N N . ASN A 1 92 ? 13.107 -1.270 -8.911 1.00 90.06 92 ASN A N 1
ATOM 760 C CA . ASN A 1 92 ? 13.186 -2.196 -7.785 1.00 90.06 92 ASN A CA 1
ATOM 761 C C . ASN A 1 92 ? 12.786 -3.628 -8.161 1.00 90.06 92 ASN A C 1
ATOM 763 O O . ASN A 1 92 ? 13.360 -4.561 -7.608 1.00 90.06 92 ASN A O 1
ATOM 767 N N . ILE A 1 93 ? 11.881 -3.809 -9.128 1.00 84.62 93 ILE A N 1
ATOM 768 C CA . ILE A 1 93 ? 11.383 -5.136 -9.523 1.00 84.62 93 ILE A CA 1
ATOM 769 C C . ILE A 1 93 ? 12.230 -5.794 -10.625 1.00 84.62 93 ILE A C 1
ATOM 771 O O . ILE A 1 93 ? 12.360 -7.012 -10.648 1.00 84.62 93 ILE A O 1
ATOM 775 N N . ILE A 1 94 ? 12.914 -5.023 -11.483 1.00 61.56 94 ILE A N 1
ATOM 776 C CA . ILE A 1 94 ? 13.789 -5.564 -12.554 1.00 61.56 94 ILE A CA 1
ATOM 777 C C . ILE A 1 94 ? 15.043 -6.291 -12.003 1.00 61.56 94 ILE A C 1
ATOM 779 O O . ILE A 1 94 ? 15.812 -6.879 -12.758 1.00 61.56 94 ILE A O 1
ATOM 783 N N . LYS A 1 95 ? 15.272 -6.288 -10.684 1.00 52.69 95 LYS A N 1
ATOM 784 C CA . LYS A 1 95 ? 16.391 -7.010 -10.051 1.00 52.69 95 LYS A CA 1
ATOM 785 C C . LYS A 1 95 ? 16.062 -8.441 -9.590 1.00 52.69 95 LYS A C 1
ATOM 787 O O . LYS A 1 95 ? 16.915 -9.033 -8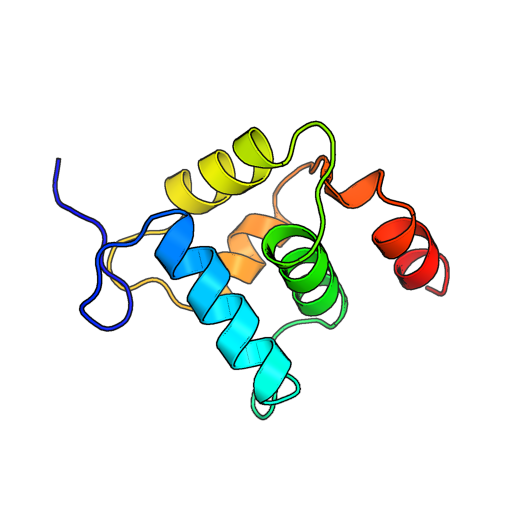.926 1.00 52.69 95 LYS A O 1
ATOM 792 N N . GLY A 1 96 ? 14.880 -8.968 -9.919 1.00 43.53 96 GLY A N 1
ATOM 793 C CA . GLY A 1 96 ? 14.490 -10.369 -9.692 1.00 43.53 96 GLY A CA 1
ATOM 794 C C . GLY A 1 96 ? 15.022 -11.329 -10.748 1.00 43.53 96 GLY A C 1
ATOM 795 O O . GLY A 1 96 ? 14.935 -10.986 -11.947 1.00 43.53 96 GLY A O 1
#

Radius of gyration: 12.9 Å; chains: 1; bounding box: 40×22×30 Å